Protein AF-A0A6V7KPL9-F1 (afdb_monomer)

InterPro domains:
  IPR000615 Bestrophin [PTHR10736] (1-107)
  IPR021134 Bestrophin-like [PF01062] (2-106)

Structure (mmCIF, N/CA/C/O backbone):
data_AF-A0A6V7KPL9-F1
#
_entry.id   AF-A0A6V7KPL9-F1
#
loop_
_atom_site.group_PDB
_atom_site.id
_atom_site.type_symbol
_atom_site.label_atom_id
_atom_site.label_alt_id
_atom_site.label_comp_id
_atom_site.label_asym_id
_atom_site.label_entity_id
_atom_site.label_seq_id
_atom_site.pdbx_PDB_ins_code
_atom_site.Cartn_x
_atom_site.Cartn_y
_atom_site.Cartn_z
_atom_site.occupancy
_atom_site.B_iso_or_equiv
_atom_site.auth_seq_id
_atom_site.auth_comp_id
_atom_site.auth_asym_id
_atom_site.auth_atom_id
_atom_site.pdbx_PDB_model_num
ATOM 1 N N . MET A 1 1 ? 1.482 12.714 -4.267 1.00 65.44 1 MET A N 1
ATOM 2 C CA . MET A 1 1 ? 0.607 12.027 -5.259 1.00 65.44 1 MET A CA 1
ATOM 3 C C . MET A 1 1 ? 1.088 12.194 -6.692 1.00 65.44 1 MET A C 1
ATOM 5 O O . MET A 1 1 ? 1.274 11.186 -7.360 1.00 65.44 1 MET A O 1
ATOM 9 N N . HIS A 1 2 ? 1.297 13.425 -7.174 1.00 86.44 2 HIS A N 1
ATOM 10 C CA . HIS A 1 2 ? 1.684 13.668 -8.570 1.00 86.44 2 HIS A CA 1
ATOM 11 C C . HIS A 1 2 ? 3.020 12.999 -8.952 1.00 86.44 2 HIS A C 1
ATOM 13 O O . HIS A 1 2 ? 3.147 12.462 -10.047 1.00 86.44 2 HIS A O 1
ATOM 19 N N . SER A 1 3 ? 3.960 12.896 -8.005 1.00 92.69 3 SER A N 1
ATOM 20 C CA . SER A 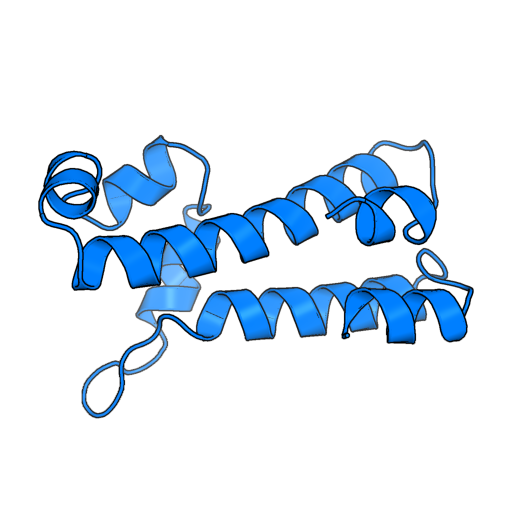1 3 ? 5.258 12.232 -8.188 1.00 92.69 3 SER A CA 1
ATOM 21 C C . SER A 1 3 ? 5.147 10.771 -8.652 1.00 92.69 3 SER A C 1
ATOM 23 O O . SER A 1 3 ? 5.887 10.355 -9.534 1.00 92.69 3 SER A O 1
ATOM 25 N N . VAL A 1 4 ? 4.186 9.992 -8.135 1.00 94.50 4 VAL A N 1
ATOM 26 C CA . VAL A 1 4 ? 3.983 8.594 -8.571 1.00 94.50 4 VAL A CA 1
ATOM 27 C C . VAL A 1 4 ? 3.542 8.541 -10.034 1.00 94.50 4 VAL A C 1
ATOM 29 O O . VAL A 1 4 ? 3.996 7.681 -10.779 1.00 94.50 4 VAL A O 1
ATOM 32 N N . ALA A 1 5 ? 2.682 9.465 -10.466 1.00 93.38 5 ALA A N 1
ATOM 33 C CA . ALA A 1 5 ? 2.227 9.521 -11.852 1.00 93.38 5 ALA A CA 1
ATOM 34 C C . ALA A 1 5 ? 3.345 9.937 -12.820 1.00 93.38 5 ALA A C 1
ATOM 36 O O . ALA A 1 5 ? 3.398 9.418 -13.930 1.00 93.38 5 ALA A O 1
ATOM 37 N N . LEU A 1 6 ? 4.226 10.845 -12.393 1.00 93.50 6 LEU A N 1
ATOM 38 C CA . LEU A 1 6 ? 5.325 11.355 -13.213 1.00 93.50 6 LEU A CA 1
ATOM 39 C C . LEU A 1 6 ? 6.484 10.363 -13.345 1.00 93.50 6 LEU A C 1
ATOM 41 O O . LEU A 1 6 ? 6.996 10.162 -14.443 1.00 93.50 6 LEU A O 1
ATOM 45 N N . TYR A 1 7 ? 6.906 9.754 -12.235 1.00 95.50 7 TYR A N 1
ATOM 46 C CA . TYR A 1 7 ? 8.151 8.984 -12.195 1.00 95.50 7 TYR A CA 1
ATOM 47 C C . TYR A 1 7 ? 7.960 7.473 -12.378 1.00 95.50 7 TYR A C 1
ATOM 49 O O . TYR A 1 7 ? 8.911 6.791 -12.759 1.00 95.50 7 TYR A O 1
ATOM 57 N N . VAL A 1 8 ? 6.756 6.930 -12.146 1.00 96.19 8 VAL A N 1
ATOM 58 C CA . VAL A 1 8 ? 6.464 5.512 -12.417 1.00 96.19 8 VAL A CA 1
ATOM 59 C C . VAL A 1 8 ? 5.987 5.347 -13.858 1.00 96.19 8 VAL A C 1
ATOM 61 O O . VAL A 1 8 ? 4.845 5.666 -14.204 1.00 96.19 8 VAL A O 1
ATOM 64 N N . THR A 1 9 ? 6.863 4.812 -14.700 1.00 95.31 9 THR A N 1
ATOM 65 C CA . THR A 1 9 ? 6.712 4.763 -16.156 1.00 95.31 9 THR A CA 1
ATOM 66 C C . THR A 1 9 ? 5.916 3.549 -16.651 1.00 95.31 9 THR A C 1
ATOM 68 O O . THR A 1 9 ? 5.634 2.588 -15.928 1.00 95.31 9 THR A O 1
ATOM 71 N N . GLY A 1 10 ? 5.537 3.597 -17.931 1.00 94.69 10 GLY A N 1
ATOM 72 C CA . GLY A 1 10 ? 4.848 2.522 -18.642 1.00 94.69 10 GLY A CA 1
ATOM 73 C C . GLY A 1 10 ? 3.372 2.808 -18.887 1.00 94.69 10 GLY A C 1
ATOM 74 O O . GLY A 1 10 ? 2.614 3.061 -17.947 1.00 94.69 10 GLY A O 1
ATOM 75 N N . ASN A 1 11 ? 2.978 2.746 -20.158 1.00 95.31 11 ASN A N 1
ATOM 76 C CA . ASN A 1 11 ? 1.615 3.011 -20.636 1.00 95.31 11 ASN A CA 1
ATOM 77 C C . ASN A 1 11 ? 0.807 1.731 -20.900 1.00 95.31 11 ASN A C 1
ATOM 79 O O . ASN A 1 11 ? -0.279 1.783 -21.465 1.00 95.31 11 ASN A O 1
ATOM 83 N N . ASP A 1 12 ? 1.340 0.588 -20.489 1.00 96.38 12 ASP A N 1
ATOM 84 C CA . ASP A 1 12 ? 0.690 -0.712 -20.534 1.00 96.38 12 ASP A CA 1
ATOM 85 C C . ASP A 1 12 ? -0.162 -0.965 -19.280 1.00 96.38 12 ASP A C 1
ATOM 87 O O . ASP A 1 12 ? -0.124 -0.223 -18.289 1.00 96.38 12 ASP A O 1
ATOM 91 N N . ASP A 1 13 ? -0.926 -2.057 -19.310 1.00 97.19 13 ASP A N 1
ATOM 92 C CA . ASP A 1 13 ? -1.792 -2.453 -18.199 1.00 97.19 13 ASP A CA 1
ATOM 93 C C . ASP A 1 13 ? -1.011 -2.659 -16.898 1.00 97.19 13 ASP A C 1
ATOM 95 O O . ASP A 1 13 ? -1.493 -2.276 -15.830 1.00 97.19 13 ASP A O 1
ATOM 99 N N . TYR A 1 14 ? 0.218 -3.183 -16.979 1.00 96.00 14 TYR A N 1
ATOM 100 C CA . TYR A 1 14 ? 1.086 -3.348 -15.817 1.00 96.00 14 TYR A CA 1
ATOM 101 C C . TYR A 1 14 ? 1.471 -2.003 -15.194 1.00 96.00 14 TYR A C 1
ATOM 103 O O . TYR A 1 14 ? 1.285 -1.814 -13.992 1.00 96.00 14 TYR A O 1
ATOM 111 N N . GLY A 1 15 ? 1.946 -1.036 -15.991 1.00 96.69 15 GLY A N 1
ATOM 112 C CA . GLY A 1 15 ? 2.275 0.304 -15.496 1.00 96.69 15 GLY A CA 1
ATOM 113 C C . GLY A 1 15 ? 1.059 1.008 -14.885 1.00 96.69 15 GLY A C 1
ATOM 114 O O . GLY A 1 15 ? 1.156 1.622 -13.816 1.00 96.69 15 GLY A O 1
ATOM 115 N N . ARG A 1 16 ? -0.120 0.855 -15.507 1.00 96.75 16 ARG A N 1
ATOM 116 C CA . ARG A 1 16 ? -1.387 1.357 -14.952 1.00 96.75 16 ARG A CA 1
ATOM 117 C C . ARG A 1 16 ? -1.701 0.708 -13.604 1.00 96.75 16 ARG A C 1
ATOM 119 O O . ARG A 1 16 ? -2.046 1.424 -12.662 1.00 96.75 16 ARG A O 1
ATOM 126 N N . MET A 1 17 ? -1.589 -0.615 -13.501 1.00 97.31 17 MET A N 1
ATOM 127 C CA . MET A 1 17 ? -1.877 -1.349 -12.268 1.00 97.31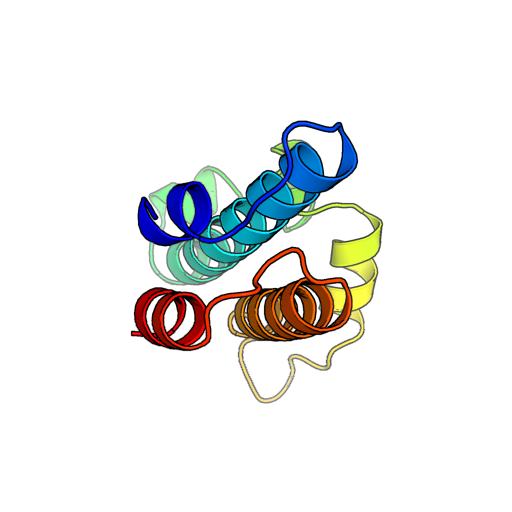 17 MET A CA 1
ATOM 128 C C . MET A 1 17 ? -0.898 -0.980 -11.151 1.00 97.31 17 MET A C 1
ATOM 130 O O . MET A 1 17 ? -1.324 -0.727 -10.028 1.00 97.31 17 MET A O 1
ATOM 134 N N . LEU A 1 18 ? 0.391 -0.850 -11.470 1.00 97.94 18 LEU A N 1
ATOM 135 C CA . LEU A 1 18 ? 1.439 -0.460 -10.531 1.00 97.94 18 LEU A CA 1
ATOM 136 C C . LEU A 1 18 ? 1.145 0.901 -9.884 1.00 97.94 18 LEU A C 1
ATOM 138 O O . LEU A 1 18 ? 1.104 1.007 -8.657 1.00 97.94 18 LEU A O 1
ATOM 142 N N . ARG A 1 19 ? 0.857 1.930 -10.694 1.00 97.81 19 ARG A N 1
ATOM 143 C CA . ARG A 1 19 ? 0.490 3.266 -10.186 1.00 97.81 19 ARG A CA 1
ATOM 144 C C . ARG A 1 19 ? -0.773 3.229 -9.324 1.00 97.81 19 ARG A C 1
ATOM 146 O O . ARG A 1 19 ? -0.823 3.887 -8.285 1.00 97.81 19 ARG A O 1
ATOM 153 N N . ARG A 1 20 ? -1.782 2.447 -9.728 1.00 97.50 20 ARG A N 1
ATOM 154 C CA . ARG A 1 20 ? -3.031 2.281 -8.964 1.00 97.50 20 ARG A CA 1
ATOM 155 C C . ARG A 1 20 ? -2.791 1.606 -7.617 1.00 97.50 20 ARG A C 1
ATOM 157 O O . ARG A 1 20 ? -3.313 2.093 -6.620 1.00 97.50 20 ARG A O 1
ATOM 164 N N . SER A 1 21 ? -1.995 0.543 -7.572 1.00 98.06 21 SER A N 1
ATOM 165 C CA . SER A 1 21 ? -1.672 -0.172 -6.333 1.00 98.06 21 SER A CA 1
ATOM 166 C C . SER A 1 21 ? -0.852 0.686 -5.372 1.00 98.06 21 SER A C 1
ATOM 168 O O . SER A 1 21 ? -1.202 0.767 -4.198 1.00 98.06 21 SER A O 1
ATOM 170 N N . LEU A 1 22 ? 0.157 1.412 -5.870 1.00 98.12 22 LEU A N 1
ATOM 171 C CA . LEU A 1 22 ? 0.922 2.375 -5.067 1.00 98.12 22 LEU A CA 1
ATOM 172 C C . LEU A 1 22 ? -0.001 3.421 -4.423 1.00 98.12 22 LEU A C 1
ATOM 174 O O . LEU A 1 22 ? 0.019 3.623 -3.211 1.00 98.12 22 LEU A O 1
ATOM 178 N N . MET A 1 23 ? -0.875 4.043 -5.216 1.00 97.75 23 MET A N 1
ATOM 179 C CA . MET A 1 23 ? -1.824 5.025 -4.689 1.00 97.75 23 MET A CA 1
ATOM 180 C C . MET A 1 23 ? -2.842 4.418 -3.721 1.00 97.75 23 MET A C 1
ATOM 182 O O . MET A 1 23 ? -3.203 5.047 -2.724 1.00 97.75 23 MET A O 1
ATOM 186 N N . ARG A 1 24 ? -3.294 3.192 -3.986 1.00 98.25 24 ARG A N 1
ATOM 187 C CA . ARG A 1 24 ? -4.228 2.485 -3.114 1.00 98.25 24 ARG A CA 1
ATOM 188 C C . ARG A 1 24 ? -3.607 2.178 -1.755 1.00 98.25 24 ARG A C 1
ATOM 190 O O . ARG A 1 24 ? -4.293 2.380 -0.762 1.00 98.25 24 ARG A O 1
ATOM 197 N N . TYR A 1 25 ? -2.334 1.787 -1.683 1.00 98.50 25 TYR A N 1
ATOM 198 C CA . TYR A 1 25 ? -1.655 1.572 -0.401 1.00 98.50 25 TYR A CA 1
ATOM 199 C C . TYR A 1 25 ? -1.550 2.847 0.440 1.00 98.50 25 TYR A C 1
ATOM 201 O O . TYR A 1 25 ? -1.828 2.796 1.636 1.00 98.50 25 TYR A O 1
ATOM 209 N N . LEU A 1 26 ? -1.263 4.002 -0.171 1.00 96.81 26 LEU A N 1
ATOM 210 C CA . LEU A 1 26 ? -1.279 5.285 0.549 1.00 96.81 26 LEU A CA 1
ATOM 211 C C . LEU A 1 26 ? -2.677 5.615 1.097 1.00 96.81 26 LEU A C 1
ATOM 213 O O . LEU A 1 26 ? -2.824 5.985 2.263 1.00 96.81 26 LEU A O 1
ATOM 217 N N . ASN A 1 27 ? -3.714 5.439 0.273 1.00 97.62 27 ASN A N 1
ATOM 218 C CA . ASN A 1 27 ? -5.100 5.663 0.690 1.00 97.62 27 ASN A CA 1
ATOM 219 C C . ASN A 1 27 ? -5.539 4.682 1.784 1.00 97.62 27 ASN A C 1
ATOM 221 O O . ASN A 1 27 ? -6.256 5.065 2.707 1.00 97.62 27 ASN A O 1
ATOM 225 N N . LEU A 1 28 ? -5.098 3.428 1.696 1.0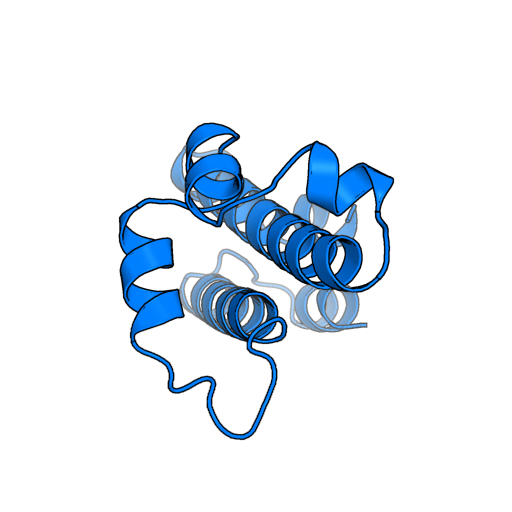0 98.25 28 LEU A N 1
ATOM 226 C CA . LEU A 1 28 ? -5.388 2.399 2.680 1.00 98.25 28 LEU A CA 1
ATOM 227 C C . LEU A 1 28 ? -4.777 2.753 4.041 1.00 98.25 28 LEU A C 1
ATOM 229 O O . LEU A 1 28 ? -5.502 2.741 5.035 1.00 98.25 28 LEU A O 1
ATOM 233 N N . SER A 1 29 ? -3.501 3.155 4.088 1.00 97.31 29 SER A N 1
ATOM 234 C CA . SER A 1 29 ? -2.867 3.644 5.322 1.00 97.31 29 SER A CA 1
ATOM 235 C C . SER A 1 29 ? -3.656 4.798 5.942 1.00 97.31 29 SER A C 1
ATOM 237 O O . SER A 1 29 ? -3.957 4.775 7.136 1.00 97.31 29 SER A O 1
ATOM 239 N N . LEU A 1 30 ? -4.060 5.779 5.126 1.00 97.25 30 LEU A N 1
ATOM 240 C CA . LEU A 1 30 ? -4.850 6.918 5.593 1.00 97.25 30 LEU A CA 1
ATOM 241 C C . LEU A 1 30 ? -6.196 6.477 6.189 1.00 97.25 30 LEU A C 1
ATOM 243 O O . LEU A 1 30 ? -6.566 6.938 7.267 1.00 97.25 30 LEU A O 1
ATOM 247 N N . ILE A 1 31 ? -6.924 5.573 5.528 1.00 97.81 31 ILE A N 1
ATOM 248 C CA . ILE A 1 31 ? -8.219 5.070 6.015 1.00 97.81 31 ILE A CA 1
ATOM 249 C C . ILE A 1 31 ? -8.066 4.317 7.334 1.00 97.81 31 ILE A C 1
ATOM 251 O O . ILE A 1 31 ? -8.885 4.512 8.234 1.00 97.81 31 ILE A O 1
ATOM 255 N N . LEU A 1 32 ? -7.036 3.479 7.465 1.00 96.88 32 LEU A N 1
ATOM 256 C CA . LEU A 1 32 ? -6.785 2.715 8.687 1.00 96.88 32 LEU A CA 1
ATOM 257 C C . LEU A 1 32 ? -6.498 3.640 9.876 1.00 96.88 32 LEU A C 1
ATOM 259 O O . LEU A 1 32 ? -7.115 3.486 10.932 1.00 96.88 32 LEU A O 1
ATOM 263 N N . VAL A 1 33 ? -5.653 4.659 9.678 1.00 97.00 33 VAL A N 1
ATOM 264 C CA . VAL A 1 33 ? -5.393 5.681 10.703 1.00 97.00 33 VAL A CA 1
ATOM 265 C C . VAL A 1 33 ? -6.670 6.454 11.026 1.00 97.00 33 VAL A C 1
ATOM 267 O O . VAL A 1 33 ? -7.068 6.524 12.189 1.00 97.00 33 VAL A O 1
ATOM 270 N N . LEU A 1 34 ? -7.364 6.995 10.020 1.00 97.8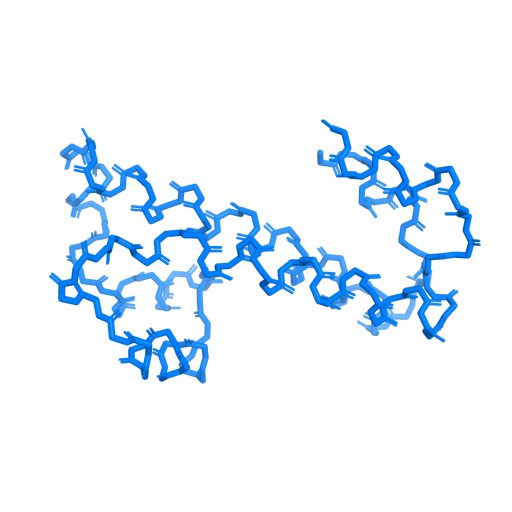8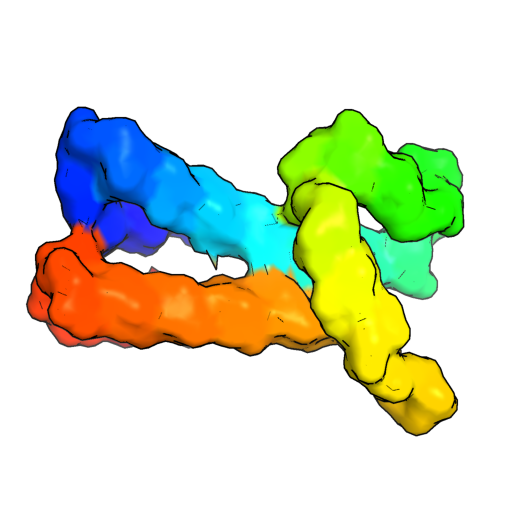 34 LEU A N 1
ATOM 271 C CA . LEU A 1 34 ? -8.555 7.822 10.231 1.00 97.88 34 LEU A CA 1
ATOM 272 C C . LEU A 1 34 ? -9.694 7.060 10.908 1.00 97.88 34 LEU A C 1
ATOM 274 O O . LEU A 1 34 ? -10.387 7.630 11.746 1.00 97.88 34 LEU A O 1
ATOM 278 N N . ARG A 1 35 ? -9.880 5.773 10.608 1.00 96.12 35 ARG A N 1
ATOM 279 C CA . ARG A 1 35 ? -10.856 4.917 11.295 1.00 96.12 35 ARG A CA 1
ATOM 280 C C . ARG A 1 35 ? -10.599 4.836 12.804 1.00 96.12 35 ARG A C 1
ATOM 282 O O . ARG A 1 35 ? -11.552 4.680 13.566 1.00 96.12 35 ARG A O 1
ATOM 289 N N . SER A 1 36 ? -9.340 4.933 13.233 1.00 93.75 36 SER A N 1
ATOM 290 C CA . SER A 1 36 ? -8.967 4.854 14.650 1.00 93.75 36 SER A CA 1
ATOM 291 C C . SER A 1 36 ? -9.230 6.144 15.433 1.00 93.75 36 SER A C 1
ATOM 293 O O . SER A 1 36 ? -9.471 6.075 16.635 1.00 93.75 36 SER A O 1
ATOM 295 N N . ILE A 1 37 ? -9.257 7.299 14.756 1.00 96.69 37 ILE A N 1
ATOM 296 C CA . ILE A 1 37 ? -9.371 8.624 15.396 1.00 96.69 37 ILE A CA 1
ATOM 297 C C . ILE A 1 37 ? -10.635 9.414 15.015 1.00 96.69 37 ILE A C 1
ATOM 299 O O . ILE A 1 37 ? -10.989 10.369 15.700 1.00 96.69 37 ILE A O 1
ATOM 303 N N . SER A 1 38 ? -11.339 9.042 13.942 1.00 98.19 38 SER A N 1
ATOM 304 C CA . SER A 1 38 ? -12.524 9.748 13.439 1.00 98.19 38 SER A CA 1
ATOM 305 C C . SER A 1 38 ? -13.768 8.868 13.502 1.00 98.19 38 SER A C 1
ATOM 307 O O . SER A 1 38 ? -13.894 7.874 12.783 1.00 98.19 38 SER A O 1
ATOM 309 N N . SER A 1 39 ? -14.748 9.280 14.310 1.00 97.94 39 SER A N 1
ATOM 310 C CA . SER A 1 39 ? -16.038 8.589 14.433 1.00 97.94 39 SER A CA 1
ATOM 311 C C . SER A 1 39 ? -16.813 8.554 13.112 1.00 97.94 39 SER A C 1
ATOM 313 O O . SER A 1 39 ? -17.466 7.559 12.805 1.00 97.94 39 SER A O 1
ATOM 315 N N . ALA A 1 40 ? -16.707 9.600 12.287 1.00 98.38 40 ALA A N 1
ATOM 316 C CA . ALA A 1 40 ? -17.326 9.636 10.966 1.00 98.38 40 ALA A CA 1
ATOM 317 C C . ALA A 1 40 ? -16.744 8.558 10.038 1.00 98.38 40 ALA A C 1
ATOM 319 O O . ALA A 1 40 ? -17.500 7.833 9.391 1.00 98.38 40 ALA A O 1
ATOM 320 N N . VAL A 1 41 ? -15.416 8.401 10.025 1.00 98.25 41 VAL A N 1
ATOM 321 C CA . VAL A 1 41 ? -14.742 7.375 9.214 1.00 98.25 41 VAL A CA 1
ATOM 322 C C . VAL A 1 41 ? -15.007 5.978 9.771 1.00 98.25 41 VAL A C 1
ATOM 324 O O . VAL A 1 41 ? -15.305 5.076 8.993 1.00 98.25 41 VAL A O 1
ATOM 327 N N . LYS A 1 42 ? -15.008 5.805 11.100 1.00 97.75 42 LYS A N 1
ATOM 328 C CA . LYS A 1 42 ? -15.371 4.534 11.749 1.00 97.75 42 LYS A CA 1
ATOM 329 C C . LYS A 1 42 ? -16.817 4.110 11.470 1.00 97.75 42 LYS A C 1
ATOM 331 O O . LYS A 1 42 ? -17.083 2.923 11.343 1.00 97.75 42 LYS A O 1
ATOM 336 N N . ARG A 1 43 ? -17.759 5.052 11.341 1.00 98.19 43 ARG A N 1
ATOM 337 C CA . ARG A 1 43 ? -19.138 4.739 10.914 1.00 98.19 43 ARG A CA 1
ATOM 338 C C . ARG A 1 43 ? -19.216 4.346 9.442 1.00 98.19 43 ARG A C 1
ATOM 340 O O . ARG A 1 43 ? -19.983 3.456 9.104 1.00 98.19 43 ARG A O 1
ATOM 347 N N . ARG A 1 44 ? -18.441 5.004 8.574 1.00 98.00 44 ARG A N 1
ATOM 348 C CA . ARG A 1 44 ? -18.409 4.687 7.137 1.00 98.00 44 ARG A CA 1
ATOM 349 C C . ARG A 1 44 ? -17.760 3.337 6.860 1.00 98.00 44 ARG A C 1
ATOM 351 O O . ARG A 1 44 ? -18.199 2.612 5.978 1.00 98.00 44 ARG A O 1
ATOM 358 N N . PHE A 1 45 ? -16.717 3.016 7.610 1.00 98.00 45 PHE A N 1
ATOM 359 C CA . PHE A 1 45 ? -16.043 1.740 7.527 1.00 98.00 45 PHE A CA 1
ATOM 360 C C . PHE A 1 45 ? -15.978 1.157 8.952 1.00 98.00 45 PHE A C 1
ATOM 362 O O . PHE A 1 45 ? -15.069 1.516 9.701 1.00 98.00 45 PHE A O 1
ATOM 369 N N . PRO A 1 46 ? -16.949 0.312 9.363 1.00 97.44 46 PRO A N 1
ATOM 370 C CA . PRO A 1 46 ? -16.998 -0.285 10.708 1.00 97.44 46 PRO A CA 1
ATOM 371 C C . PRO A 1 46 ? -16.117 -1.524 10.887 1.00 97.44 46 PRO A C 1
ATOM 373 O O . PRO A 1 46 ? -15.447 -1.650 11.909 1.00 97.44 46 PRO A O 1
ATOM 376 N N . THR A 1 47 ? -15.998 -2.376 9.860 1.00 97.06 47 THR A N 1
ATOM 377 C CA . THR A 1 47 ? -15.123 -3.577 9.846 1.00 97.06 47 THR A CA 1
ATOM 378 C C . THR A 1 47 ? -14.105 -3.509 8.712 1.00 97.06 47 THR A C 1
ATOM 380 O O . THR A 1 47 ? -14.268 -2.688 7.807 1.00 97.06 47 THR A O 1
ATOM 383 N N . LEU A 1 48 ? -13.041 -4.316 8.756 1.00 96.75 48 LEU A N 1
ATOM 384 C CA . LEU A 1 48 ? -12.068 -4.365 7.659 1.00 96.75 48 LEU A CA 1
ATOM 385 C C . LEU A 1 48 ? -12.702 -4.847 6.346 1.00 96.75 48 LEU A C 1
ATOM 387 O O . LEU A 1 48 ? -12.317 -4.348 5.294 1.00 96.75 48 LEU A O 1
ATOM 391 N N . ASP A 1 49 ? -13.745 -5.675 6.400 1.00 98.06 49 ASP A N 1
ATOM 392 C CA . ASP A 1 49 ? -14.491 -6.102 5.206 1.00 98.06 49 ASP A CA 1
ATOM 393 C C . ASP A 1 49 ? -15.091 -4.909 4.456 1.00 98.06 49 ASP A C 1
ATOM 395 O O . ASP A 1 49 ? -14.955 -4.816 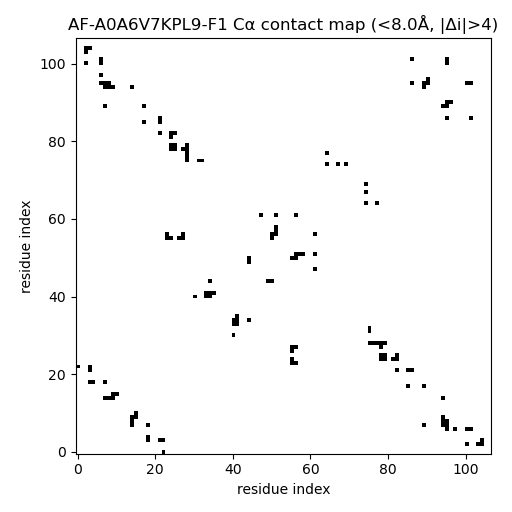3.247 1.00 98.06 49 ASP A O 1
ATOM 399 N N . HIS A 1 50 ? -15.595 -3.888 5.162 1.00 98.44 50 HIS A N 1
ATOM 400 C CA . HIS A 1 50 ? -16.081 -2.662 4.508 1.00 98.44 50 HIS A CA 1
ATOM 401 C C . HIS A 1 50 ? -14.969 -1.906 3.755 1.00 98.44 50 HIS A C 1
ATOM 403 O O . HIS A 1 50 ? -15.248 -1.161 2.813 1.00 98.44 50 HIS A O 1
ATOM 409 N N . VAL A 1 51 ? -13.705 -2.050 4.180 1.00 98.06 51 VAL A N 1
ATOM 410 C CA . VAL A 1 51 ? -12.538 -1.495 3.464 1.00 98.06 51 VAL A CA 1
ATOM 411 C C . VAL A 1 51 ? -12.266 -2.298 2.197 1.00 98.06 51 VAL A C 1
ATOM 413 O O . VAL A 1 51 ? -11.933 -1.704 1.167 1.00 98.06 51 VAL A O 1
ATOM 416 N N . VAL A 1 52 ? -12.427 -3.622 2.277 1.00 98.31 52 VAL A N 1
ATOM 417 C CA . VAL A 1 52 ? -12.286 -4.540 1.144 1.00 98.31 52 VAL A CA 1
ATOM 418 C C . VAL A 1 52 ? -13.379 -4.301 0.108 1.00 98.31 52 VAL A C 1
ATOM 420 O O . VAL A 1 52 ? -13.065 -4.017 -1.045 1.00 98.31 52 VAL A O 1
ATOM 423 N N . ASP A 1 53 ? -14.642 -4.284 0.528 1.00 97.94 53 ASP A N 1
ATOM 424 C CA . ASP A 1 53 ? -15.807 -4.065 -0.338 1.00 97.94 53 ASP A CA 1
ATOM 425 C C . ASP A 1 53 ? -15.758 -2.703 -1.045 1.00 97.94 53 ASP A C 1
ATOM 427 O O . ASP A 1 53 ? -16.203 -2.551 -2.181 1.00 97.94 53 ASP A O 1
ATOM 431 N N . SER A 1 54 ? -15.160 -1.699 -0.394 1.00 97.19 54 SER A N 1
ATOM 432 C CA . SER A 1 54 ? -14.945 -0.368 -0.976 1.00 97.19 54 SER A CA 1
ATOM 433 C C . SER A 1 54 ? -13.729 -0.288 -1.914 1.00 97.19 54 SER A C 1
ATOM 435 O O . SER A 1 54 ? -13.455 0.780 -2.466 1.00 97.19 54 SER A O 1
ATOM 437 N N . GLY A 1 55 ? -12.973 -1.377 -2.084 1.00 97.19 55 GLY A N 1
ATOM 438 C CA . GLY A 1 55 ? -11.841 -1.481 -3.011 1.00 97.19 55 GLY A CA 1
ATOM 439 C C . GLY A 1 55 ? -10.526 -0.864 -2.523 1.00 97.19 55 GLY A C 1
ATOM 440 O O . GLY A 1 55 ? -9.609 -0.664 -3.325 1.00 97.19 55 GLY A O 1
ATOM 441 N N . PHE A 1 56 ? -10.398 -0.546 -1.231 1.00 97.75 56 PHE A N 1
ATOM 442 C CA . PHE A 1 56 ? -9.149 -0.009 -0.670 1.00 97.75 56 PHE A CA 1
ATOM 443 C C . PHE A 1 56 ? -8.158 -1.111 -0.279 1.00 97.75 56 PHE A C 1
ATOM 445 O O . PHE A 1 56 ? -6.947 -0.885 -0.293 1.00 97.75 56 PHE A O 1
ATOM 452 N N . MET A 1 57 ? -8.654 -2.312 0.000 1.00 97.75 57 MET A N 1
ATOM 453 C CA . MET A 1 57 ? -7.874 -3.505 0.318 1.00 97.75 57 MET A CA 1
ATOM 454 C C . MET A 1 57 ? -8.431 -4.677 -0.500 1.00 97.75 57 MET A C 1
ATOM 456 O O . MET A 1 57 ? -9.628 -4.726 -0.755 1.00 97.75 57 MET A O 1
ATOM 460 N N . THR A 1 58 ? -7.592 -5.597 -0.961 1.00 98.06 58 THR A N 1
ATOM 461 C CA . THR A 1 58 ? -8.079 -6.846 -1.577 1.00 98.06 58 THR A CA 1
ATOM 462 C C . THR A 1 58 ? -8.307 -7.917 -0.508 1.00 98.06 58 THR A C 1
ATOM 464 O O . THR A 1 58 ? -7.762 -7.818 0.589 1.00 98.06 58 THR A O 1
ATOM 467 N N . SER A 1 59 ? -9.066 -8.973 -0.814 1.00 98.06 59 SER A N 1
ATOM 468 C CA . SER A 1 59 ? -9.270 -10.085 0.129 1.00 98.06 59 SER A CA 1
ATOM 469 C C . SER A 1 59 ? -7.954 -10.766 0.528 1.00 98.06 59 SER A C 1
ATOM 471 O O . SER A 1 59 ? -7.757 -11.077 1.696 1.00 98.06 59 SER A O 1
ATOM 473 N N . LEU A 1 60 ? -7.021 -10.919 -0.419 1.00 97.75 60 LEU A N 1
ATOM 474 C CA . LEU A 1 60 ? -5.687 -11.465 -0.143 1.00 97.75 60 LEU A CA 1
ATOM 475 C C . LEU A 1 60 ? -4.879 -10.548 0.786 1.00 97.75 60 LEU A C 1
ATOM 477 O O . LEU A 1 60 ? -4.198 -11.001 1.698 1.00 97.75 60 LEU A O 1
ATOM 481 N N . GLU A 1 61 ? -4.949 -9.238 0.570 1.00 98.19 61 GLU A N 1
ATOM 482 C CA . GLU A 1 61 ? -4.274 -8.286 1.453 1.00 98.19 61 GLU A CA 1
ATOM 483 C C . GLU A 1 61 ? -4.882 -8.264 2.848 1.00 98.19 61 GLU A C 1
ATOM 485 O O . GLU A 1 61 ? -4.141 -8.069 3.804 1.00 98.19 61 GLU A O 1
ATOM 490 N N . LEU A 1 62 ? -6.192 -8.485 2.988 1.00 97.50 62 LEU A N 1
ATOM 491 C CA . LEU A 1 62 ? -6.820 -8.622 4.300 1.00 97.50 62 LEU A CA 1
ATOM 492 C C . LEU A 1 62 ? -6.253 -9.819 5.065 1.00 97.50 62 LEU A C 1
ATOM 494 O O . LEU A 1 62 ? -5.901 -9.675 6.234 1.00 97.50 62 LEU A O 1
ATOM 498 N N . GLU A 1 63 ? -6.103 -10.961 4.399 1.00 97.44 63 GLU A N 1
ATOM 499 C CA . GLU A 1 63 ? -5.489 -12.154 4.985 1.00 97.44 63 GLU A CA 1
ATOM 500 C C . GLU A 1 63 ? -4.051 -11.869 5.449 1.00 97.44 63 GLU A C 1
ATOM 502 O O . GLU A 1 63 ? -3.701 -12.104 6.608 1.00 97.44 63 GLU A O 1
ATOM 507 N N . LEU A 1 64 ? -3.233 -11.259 4.582 1.00 96.50 64 LEU A N 1
ATOM 508 C CA . LEU A 1 64 ? -1.865 -10.862 4.926 1.00 96.50 64 LEU A CA 1
ATOM 509 C C . LEU A 1 64 ? -1.833 -9.847 6.074 1.00 96.50 64 LEU A C 1
ATOM 511 O O . LEU A 1 64 ? -0.993 -9.953 6.965 1.00 96.50 64 LEU A O 1
ATOM 515 N N . PHE A 1 65 ? -2.752 -8.883 6.083 1.00 96.31 65 PHE A N 1
ATOM 516 C CA . PHE A 1 65 ? -2.863 -7.877 7.135 1.00 96.31 65 PHE A CA 1
ATOM 517 C C . PHE A 1 65 ? -3.194 -8.512 8.491 1.00 96.31 65 PHE A C 1
ATOM 519 O O . PHE A 1 65 ? -2.603 -8.137 9.500 1.00 96.31 65 PHE A O 1
ATOM 526 N N . GLN A 1 66 ? -4.113 -9.480 8.514 1.00 94.69 66 GLN A N 1
ATOM 527 C CA . GLN A 1 66 ? -4.540 -10.183 9.728 1.00 94.69 66 GLN A CA 1
ATOM 528 C C . GLN A 1 66 ? -3.515 -11.207 10.229 1.00 94.69 66 GLN A C 1
ATOM 530 O O . GLN A 1 66 ? -3.500 -11.511 11.419 1.00 94.69 66 GLN A O 1
ATOM 535 N N . SER A 1 67 ? -2.638 -11.706 9.353 1.00 94.25 67 SER A N 1
ATOM 536 C CA . SER A 1 67 ? -1.535 -12.591 9.749 1.00 94.25 67 SER A CA 1
ATOM 537 C C . SER A 1 67 ? -0.468 -11.898 10.606 1.00 94.25 67 SER A C 1
ATOM 539 O O . SER A 1 67 ? 0.308 -12.572 11.285 1.00 94.25 67 SER A O 1
ATOM 541 N N . VAL A 1 68 ? -0.423 -10.560 10.599 1.00 93.00 68 VAL A N 1
ATOM 542 C CA . VAL A 1 68 ? 0.514 -9.785 11.417 1.00 93.00 68 VAL A CA 1
ATOM 543 C C . VAL A 1 68 ? -0.063 -9.611 12.826 1.00 93.00 68 VAL A C 1
ATOM 545 O O . VAL A 1 68 ? -1.140 -9.027 12.970 1.00 93.00 68 VAL A O 1
ATOM 548 N N . PRO A 1 69 ? 0.641 -10.053 13.887 1.00 88.25 69 PRO A N 1
ATOM 549 C CA . PRO A 1 69 ? 0.167 -9.890 15.257 1.00 88.25 69 PRO A CA 1
ATOM 550 C C . PRO A 1 69 ? -0.073 -8.416 15.613 1.00 88.25 69 PRO A C 1
ATOM 552 O O . PRO A 1 69 ? 0.814 -7.579 15.462 1.00 88.25 69 PRO A O 1
ATOM 555 N N . SER A 1 70 ? -1.261 -8.104 16.135 1.00 83.88 70 SER A N 1
ATOM 556 C CA . SER A 1 70 ? -1.671 -6.739 16.504 1.00 83.88 70 SER A CA 1
ATOM 557 C C . SER A 1 70 ? -1.804 -6.529 18.017 1.00 83.88 70 SER A C 1
ATOM 559 O O . SER A 1 70 ? -2.531 -5.640 18.455 1.00 83.88 70 SER A O 1
ATOM 561 N N . VAL A 1 71 ? -1.186 -7.398 18.824 1.00 78.19 71 VAL A N 1
ATOM 562 C CA . VAL A 1 71 ? -1.372 -7.419 20.287 1.00 78.19 71 VAL A CA 1
ATOM 563 C C . VAL A 1 71 ? -0.663 -6.241 20.958 1.00 78.19 71 VAL A C 1
ATOM 565 O O . VAL A 1 71 ? -1.218 -5.624 21.860 1.00 78.19 71 VAL A O 1
ATOM 568 N N . GLU A 1 72 ? 0.539 -5.901 20.491 1.00 76.69 72 GLU A N 1
ATOM 569 C CA . GLU A 1 72 ? 1.385 -4.870 21.110 1.00 76.69 72 GLU A CA 1
ATOM 570 C C . GLU A 1 72 ? 1.361 -3.533 20.356 1.00 76.69 72 GLU A C 1
ATOM 572 O O . GLU A 1 72 ? 1.598 -2.480 20.946 1.00 76.69 72 GLU A O 1
ATOM 577 N N . PHE A 1 73 ? 1.039 -3.547 19.057 1.00 81.00 73 PHE A N 1
ATOM 578 C CA . PHE A 1 73 ? 1.113 -2.366 18.199 1.00 81.00 73 PHE A CA 1
ATOM 579 C C . PHE A 1 73 ? -0.050 -2.303 17.212 1.00 81.00 73 PHE A C 1
ATOM 581 O O . PHE A 1 73 ? -0.556 -3.322 16.738 1.00 81.00 73 PHE A O 1
ATOM 588 N N . ASN A 1 74 ? -0.443 -1.078 16.850 1.00 85.81 74 ASN A N 1
ATOM 589 C CA . ASN A 1 74 ? -1.352 -0.880 15.727 1.00 85.81 74 ASN A CA 1
ATOM 590 C C . ASN A 1 74 ? -0.679 -1.321 14.417 1.00 85.81 74 ASN A C 1
ATOM 592 O O . ASN A 1 74 ? 0.541 -1.262 14.272 1.00 85.81 74 ASN A O 1
ATOM 596 N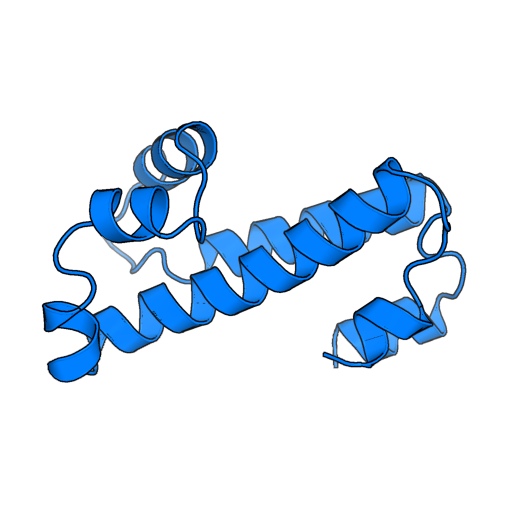 N . THR A 1 75 ? -1.490 -1.731 13.450 1.00 91.25 75 THR A N 1
ATOM 597 C CA . THR A 1 75 ? -1.039 -2.307 12.176 1.00 91.25 75 THR A CA 1
ATOM 598 C C . THR A 1 75 ? -1.168 -1.333 10.999 1.00 91.25 75 THR A C 1
ATOM 600 O O . THR A 1 75 ? -1.018 -1.717 9.841 1.00 91.25 75 THR A O 1
ATOM 603 N N . TYR A 1 76 ? -1.415 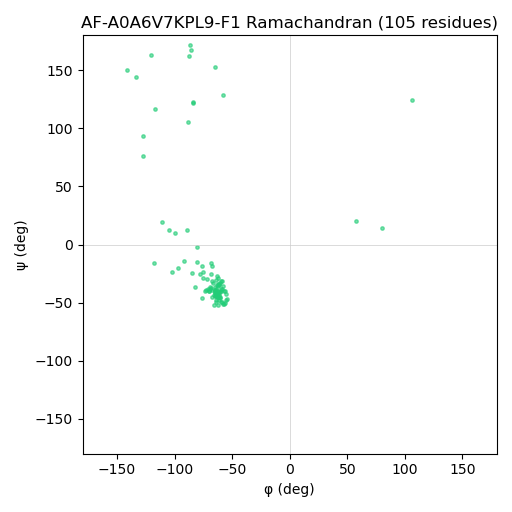-0.042 11.254 1.00 92.38 76 TYR A N 1
ATOM 604 C CA . TYR A 1 76 ? -1.695 0.948 10.200 1.00 92.38 76 TYR A CA 1
ATOM 605 C C . TYR A 1 76 ? -0.480 1.261 9.313 1.00 92.38 76 TYR A C 1
ATOM 607 O O . TYR A 1 76 ? -0.633 1.818 8.230 1.00 92.38 76 TYR A O 1
ATOM 615 N N . TRP A 1 77 ? 0.722 0.888 9.757 1.00 94.19 77 TRP A N 1
ATOM 616 C CA . TRP A 1 77 ? 1.975 1.019 9.013 1.00 94.19 77 TRP A CA 1
ATOM 617 C C . TRP A 1 77 ? 2.144 -0.042 7.914 1.00 94.19 77 TRP A C 1
ATOM 619 O O . TRP A 1 77 ? 2.947 0.155 7.002 1.00 94.19 77 TRP A O 1
ATOM 629 N N . ILE A 1 78 ? 1.397 -1.152 7.966 1.00 96.81 78 ILE A N 1
ATOM 630 C CA . ILE A 1 78 ? 1.558 -2.284 7.040 1.00 96.81 78 ILE A CA 1
ATOM 631 C C . ILE A 1 78 ? 1.443 -1.857 5.565 1.00 96.81 78 ILE A C 1
ATOM 633 O O . ILE A 1 78 ? 2.347 -2.192 4.791 1.00 96.81 78 ILE A O 1
ATOM 637 N N . PRO A 1 79 ? 0.432 -1.071 5.135 1.00 98.00 79 PRO A N 1
ATOM 638 C CA . PRO A 1 79 ? 0.343 -0.679 3.732 1.00 98.00 79 PRO A CA 1
ATOM 639 C C . PRO A 1 79 ? 1.462 0.284 3.310 1.00 98.00 79 PRO A C 1
ATOM 641 O O . PRO A 1 79 ? 1.858 0.270 2.147 1.00 98.00 79 PRO A O 1
ATOM 644 N N . CYS A 1 80 ? 2.048 1.062 4.231 1.00 97.31 80 CYS A N 1
ATOM 645 C CA . CYS A 1 80 ? 3.254 1.849 3.936 1.00 97.31 80 CYS A CA 1
ATOM 646 C C . CYS A 1 80 ? 4.450 0.934 3.626 1.00 97.31 80 CYS A C 1
ATOM 648 O O . CYS A 1 80 ? 5.198 1.187 2.682 1.00 97.31 80 CYS A O 1
ATOM 650 N N . THR A 1 81 ? 4.607 -0.169 4.361 1.00 97.25 81 THR A N 1
ATOM 651 C CA . THR A 1 81 ? 5.631 -1.182 4.064 1.00 97.25 81 THR A CA 1
ATOM 652 C C . THR A 1 81 ? 5.392 -1.840 2.704 1.00 97.25 81 THR A C 1
ATOM 654 O O . THR A 1 81 ? 6.332 -1.991 1.920 1.00 97.25 81 THR A O 1
ATOM 657 N N . TRP A 1 82 ? 4.142 -2.180 2.374 1.00 98.38 82 TRP A N 1
ATOM 658 C CA . TRP A 1 82 ? 3.792 -2.706 1.049 1.00 98.38 82 TRP A CA 1
ATOM 659 C C . TRP A 1 82 ? 4.066 -1.704 -0.073 1.00 98.38 82 TRP A C 1
ATOM 661 O O . TRP A 1 82 ? 4.596 -2.093 -1.112 1.00 98.38 82 TRP A O 1
ATOM 671 N N . PHE A 1 83 ? 3.779 -0.418 0.148 1.00 98.25 83 PHE A N 1
ATOM 672 C CA . PHE A 1 83 ? 4.128 0.658 -0.778 1.00 98.25 83 PHE A CA 1
ATOM 673 C C . PHE A 1 83 ? 5.629 0.687 -1.058 1.00 98.25 83 PHE A C 1
ATOM 675 O O . PHE A 1 83 ? 6.028 0.647 -2.219 1.00 98.25 83 PHE A O 1
ATOM 682 N N . ILE A 1 84 ? 6.461 0.688 -0.013 1.00 97.56 84 ILE A N 1
ATOM 683 C CA . ILE A 1 84 ? 7.924 0.717 -0.151 1.00 97.56 84 ILE A CA 1
ATOM 684 C C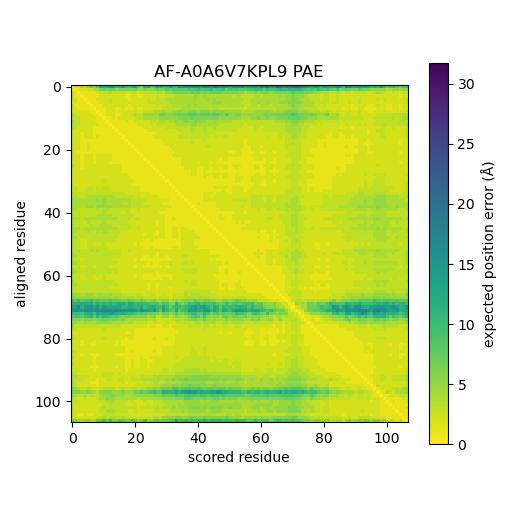 . ILE A 1 84 ? 8.429 -0.521 -0.899 1.00 97.56 84 ILE A C 1
ATOM 686 O O . ILE A 1 84 ? 9.280 -0.400 -1.781 1.00 97.56 84 ILE A O 1
ATOM 690 N N . ASN A 1 85 ? 7.911 -1.708 -0.579 1.00 97.81 85 ASN A N 1
ATOM 691 C CA . ASN A 1 85 ? 8.303 -2.942 -1.263 1.00 97.81 85 ASN A CA 1
ATOM 692 C C . ASN A 1 85 ? 7.910 -2.917 -2.744 1.00 97.81 85 ASN A C 1
ATOM 694 O O . ASN A 1 85 ? 8.747 -3.196 -3.602 1.00 97.81 85 ASN A O 1
ATOM 698 N N . LEU A 1 86 ? 6.694 -2.469 -3.060 1.00 97.81 86 LEU A N 1
ATOM 699 C CA . LEU A 1 86 ? 6.249 -2.315 -4.442 1.00 97.81 86 LEU A CA 1
ATOM 700 C C . LEU A 1 86 ? 7.082 -1.266 -5.200 1.00 97.81 86 LEU A C 1
ATOM 702 O O . LEU A 1 86 ? 7.368 -1.439 -6.384 1.00 97.81 86 LEU A O 1
ATOM 706 N N . LEU A 1 87 ? 7.526 -0.204 -4.524 1.00 96.69 87 LEU A N 1
ATOM 707 C CA . LEU A 1 87 ? 8.411 0.815 -5.093 1.00 96.69 87 LEU A CA 1
ATOM 708 C C . LEU A 1 87 ? 9.815 0.259 -5.393 1.00 96.69 87 LEU A C 1
ATOM 710 O O . LEU A 1 87 ? 10.399 0.562 -6.437 1.00 96.69 87 LEU A O 1
ATOM 714 N N . LYS A 1 88 ? 10.347 -0.599 -4.511 1.00 96.12 88 LYS A N 1
ATOM 715 C CA . LYS A 1 88 ? 11.605 -1.329 -4.747 1.00 96.12 88 LYS A CA 1
ATOM 716 C C . LYS A 1 88 ? 11.485 -2.251 -5.957 1.00 96.12 88 LYS A C 1
ATOM 718 O O . LYS A 1 88 ? 12.380 -2.256 -6.804 1.00 96.12 88 LYS A O 1
ATOM 723 N N . ASP A 1 89 ? 10.379 -2.975 -6.083 1.00 96.69 89 ASP A N 1
ATOM 724 C CA . ASP A 1 89 ? 10.143 -3.852 -7.232 1.00 96.69 89 ASP A CA 1
ATOM 725 C C . ASP A 1 89 ? 9.930 -3.062 -8.530 1.00 96.69 89 ASP A C 1
ATOM 727 O O . ASP A 1 89 ? 10.465 -3.439 -9.575 1.00 96.69 89 ASP A O 1
ATOM 731 N N . ALA A 1 90 ? 9.255 -1.909 -8.478 1.00 96.62 90 ALA A N 1
ATOM 732 C CA . ALA A 1 90 ? 9.154 -0.986 -9.610 1.00 96.62 90 ALA A CA 1
ATOM 733 C C . ALA A 1 90 ? 10.537 -0.533 -10.104 1.00 96.62 90 ALA A C 1
ATOM 735 O O . ALA A 1 90 ? 10.781 -0.471 -11.310 1.00 96.62 90 ALA A O 1
ATOM 736 N N . ARG A 1 91 ? 11.471 -0.264 -9.185 1.00 95.12 91 ARG A N 1
ATOM 737 C CA . ARG A 1 91 ? 12.855 0.073 -9.539 1.00 95.12 91 ARG A CA 1
ATOM 738 C C . ARG A 1 91 ? 13.597 -1.113 -10.153 1.00 95.12 91 ARG A C 1
ATOM 740 O O . ARG A 1 91 ? 14.240 -0.948 -11.185 1.00 95.12 91 ARG A O 1
ATOM 747 N N . ARG A 1 92 ? 13.478 -2.309 -9.565 1.00 95.19 92 ARG A N 1
ATOM 748 C CA . ARG A 1 92 ? 14.101 -3.543 -10.089 1.00 95.19 92 ARG A CA 1
ATOM 749 C C . ARG A 1 92 ? 13.598 -3.909 -11.484 1.00 95.19 92 ARG A C 1
ATOM 751 O O . ARG A 1 92 ? 14.363 -4.405 -12.297 1.00 95.19 92 ARG A O 1
ATOM 758 N N . THR A 1 93 ? 12.325 -3.643 -11.761 1.00 94.50 93 THR A N 1
ATOM 759 C CA . THR A 1 93 ? 11.679 -3.900 -13.060 1.00 94.50 93 THR A CA 1
ATOM 760 C C . THR A 1 93 ? 11.801 -2.727 -14.040 1.00 94.50 93 THR A C 1
ATOM 762 O O . THR A 1 93 ? 11.107 -2.701 -15.054 1.00 94.50 93 THR A O 1
ATOM 765 N N . HIS A 1 94 ? 12.664 -1.744 -13.749 1.00 94.56 94 HIS A N 1
ATOM 766 C CA . HIS A 1 94 ? 12.899 -0.547 -14.568 1.00 94.56 94 HIS A CA 1
ATOM 767 C C . HIS A 1 94 ? 11.650 0.314 -14.852 1.00 94.56 94 HIS A C 1
ATOM 769 O O . HIS A 1 94 ? 11.659 1.151 -15.753 1.00 94.56 94 HIS A O 1
ATOM 775 N N . ARG A 1 95 ? 10.588 0.179 -14.045 1.00 95.56 95 ARG A N 1
ATOM 776 C CA . ARG A 1 95 ? 9.417 1.078 -14.054 1.00 95.56 95 ARG A CA 1
ATOM 777 C C . ARG A 1 95 ? 9.645 2.376 -13.293 1.00 95.56 95 ARG A C 1
ATOM 779 O O . ARG A 1 95 ? 8.880 3.317 -13.452 1.00 95.56 95 ARG A O 1
ATOM 786 N N . LEU A 1 96 ? 10.687 2.431 -12.475 1.00 94.62 96 LEU A N 1
ATOM 787 C CA . LEU A 1 96 ? 11.165 3.641 -11.815 1.00 94.62 96 LEU A CA 1
ATOM 788 C C . LEU A 1 96 ? 12.670 3.784 -12.102 1.00 94.62 96 LEU A C 1
ATOM 790 O O . LEU A 1 96 ? 13.488 3.406 -11.261 1.00 94.62 96 LEU A O 1
ATOM 794 N N . PRO A 1 97 ? 13.045 4.222 -13.320 1.00 90.38 97 PRO A N 1
ATOM 795 C CA . PRO A 1 97 ? 14.443 4.242 -13.753 1.00 90.38 97 PRO A CA 1
ATOM 796 C C . PRO A 1 97 ? 15.247 5.382 -13.115 1.00 90.38 97 PRO A C 1
ATOM 798 O O . PRO A 1 97 ? 16.449 5.245 -12.908 1.00 90.38 97 PRO A O 1
ATOM 801 N N . ASP A 1 98 ? 14.588 6.494 -12.786 1.00 90.56 98 ASP A N 1
ATOM 802 C CA . ASP A 1 98 ? 15.229 7.677 -12.223 1.00 90.56 98 ASP A CA 1
ATOM 803 C C . ASP A 1 98 ? 15.401 7.559 -10.698 1.00 90.56 98 ASP A C 1
ATOM 805 O O . ASP A 1 98 ? 14.439 7.396 -9.938 1.00 90.56 98 ASP A O 1
ATOM 809 N N . ALA A 1 99 ? 16.649 7.672 -10.236 1.00 89.12 99 ALA A N 1
ATOM 810 C CA . ALA A 1 99 ? 16.967 7.668 -8.815 1.00 89.12 99 ALA A CA 1
ATOM 811 C C . ALA A 1 99 ? 16.440 8.915 -8.092 1.00 89.12 99 ALA A C 1
ATOM 813 O O . ALA A 1 99 ? 16.062 8.808 -6.922 1.00 89.12 99 ALA A O 1
ATOM 814 N N . GLN A 1 100 ? 16.366 10.055 -8.783 1.00 92.19 100 GLN A N 1
ATOM 815 C CA . GLN A 1 100 ? 15.789 11.278 -8.235 1.00 92.19 100 GLN A CA 1
ATOM 816 C C . GLN A 1 100 ? 14.270 11.135 -8.083 1.00 92.19 100 GLN A C 1
ATOM 818 O O . GLN A 1 100 ? 13.727 11.501 -7.042 1.00 92.19 100 GLN A O 1
ATOM 823 N N . GLY A 1 101 ? 13.596 10.508 -9.049 1.00 92.50 101 GLY A N 1
ATOM 824 C CA . GLY A 1 101 ? 12.185 10.135 -8.940 1.00 92.50 101 GLY A CA 1
ATOM 825 C C . GLY A 1 101 ? 11.868 9.271 -7.716 1.00 92.50 101 GLY A C 1
ATOM 826 O O . GLY A 1 101 ? 10.896 9.543 -7.014 1.00 92.50 101 GLY A O 1
ATOM 827 N N . LEU A 1 102 ? 12.709 8.274 -7.400 1.00 93.25 102 LEU A N 1
ATOM 828 C CA . LEU A 1 102 ? 12.554 7.491 -6.164 1.00 93.25 102 LEU A CA 1
ATOM 829 C C . LEU A 1 102 ? 12.655 8.373 -4.916 1.00 93.25 102 LEU A C 1
ATOM 831 O O . LEU A 1 102 ? 11.834 8.236 -4.012 1.00 93.25 102 LEU A O 1
ATOM 835 N N . LYS A 1 103 ? 13.654 9.259 -4.872 1.00 92.69 103 LYS A N 1
ATOM 836 C CA . LYS A 1 103 ? 13.858 10.174 -3.747 1.00 92.69 103 LYS A CA 1
ATOM 837 C C . LYS A 1 103 ? 12.635 11.075 -3.547 1.00 92.69 103 LYS A C 1
ATOM 839 O O . LYS A 1 103 ? 12.084 11.086 -2.459 1.00 92.69 103 LYS A O 1
ATOM 844 N N . ILE A 1 104 ? 12.147 11.711 -4.612 1.00 94.88 104 ILE A N 1
ATOM 845 C CA . ILE A 1 104 ? 10.981 12.611 -4.574 1.00 94.88 104 ILE A CA 1
ATOM 846 C C . ILE A 1 104 ? 9.684 11.883 -4.184 1.00 94.88 104 ILE A C 1
ATOM 848 O O . ILE A 1 104 ? 8.778 12.494 -3.630 1.00 94.88 104 ILE A O 1
ATOM 852 N N . ILE A 1 105 ? 9.535 10.593 -4.505 1.00 94.69 105 ILE A N 1
ATOM 853 C CA . ILE A 1 105 ? 8.362 9.817 -4.063 1.00 94.69 105 ILE A CA 1
ATOM 854 C C . ILE A 1 105 ? 8.416 9.520 -2.553 1.00 94.69 105 ILE A C 1
ATOM 856 O O . ILE A 1 105 ? 7.363 9.356 -1.939 1.00 94.69 105 ILE A O 1
ATOM 860 N N . MET A 1 106 ? 9.616 9.399 -1.985 1.00 92.06 106 MET A N 1
ATOM 861 C CA . MET A 1 106 ? 9.842 9.038 -0.582 1.00 92.06 106 MET A CA 1
ATOM 862 C C . MET A 1 106 ? 9.950 10.243 0.366 1.00 92.06 106 MET A C 1
ATOM 864 O O . MET A 1 106 ? 9.897 10.039 1.578 1.00 92.06 106 MET A O 1
ATOM 868 N N . GLU A 1 107 ? 10.130 11.448 -0.177 1.00 86.19 107 GLU A N 1
ATOM 869 C CA . GLU A 1 107 ? 10.063 12.736 0.533 1.00 86.19 107 GLU A CA 1
ATOM 870 C C . GLU A 1 107 ? 8.611 13.189 0.750 1.00 86.19 107 GLU A C 1
ATOM 872 O O . GLU A 1 107 ? 8.320 13.652 1.876 1.00 86.19 107 GLU A O 1
#

Secondary structure (DSSP, 8-state):
-HHHHHHS--SSHHHHHHHHHHHHHHHHHHHHHHHHH-HHHHHHS-SHHHHHHTTSS-HHHHHHHHTS--SSS--TTHHHHHHHHHHHHHHHTTSS--HHHHHHHH-

Radius of gyration: 14.93 Å; Cα contacts (8 Å, |Δi|>4): 81; chains: 1; bounding box: 36×26×42 Å

pLDDT: mean 94.99, std 5.01, range [65.44, 98.5]

Nearest PDB structures (foldseek):
  8d1n-assembly1_E  TM=9.819E-01  e=3.430E-08  Bos taurus
  6n26-assembly1_A  TM=9.697E-01  e=6.809E-08  Gallus gallus
  5t5n-assembly1_A  TM=9.676E-01  e=1.352E-07  Gallus gallus
  6n27-assembly1_A  TM=9.703E-01  e=2.416E-07  Gallus gallus
  4rdq-assembly1_A  TM=9.686E-01  e=3.495E-07  Gallus gallus

Foldseek 3Di:
DVLLVPQQDDPDPVSVVLSVLLVLLVVQLVLLVCCVPPPVSCVCPVDVVSCCVVPSAPPVRVVVQVVDDPPPHHSSCVSVVVSVVSLVVSCVVCSRVDPVSSVVVVD

Organism: NCBI:txid1563983

Solvent-accessible surface area (backbone atoms only — not comparable to full-atom values): 6008 Å² total; per-residue (Å²): 118,69,52,52,69,71,40,47,44,62,94,47,73,66,31,50,49,50,51,50,50,47,53,33,23,56,53,34,24,49,51,50,48,41,37,76,76,31,71,71,46,25,67,76,36,75,50,72,63,50,38,32,77,70,68,49,38,51,73,68,52,49,53,58,57,68,71,51,85,60,86,91,47,85,67,47,60,54,34,52,54,51,34,53,52,53,51,52,49,32,39,76,70,58,30,32,74,48,70,65,46,54,50,63,62,73,107

Mean predicted aligned error: 3.1 Å

Sequence (107 aa):
MHSVALYVTGNDDYGRMLRRSLMRYLNLSLILVLRSISSAVKRRFPTLDHVVDSGFMTSLELELFQSVPSVEFNTYWIPCTWFINLLKDARRTHRLPDAQGLKIIME